Protein AF-A0AAP0JNZ8-F1 (afdb_monomer_lite)

Organism: NCBI:txid461633

Structure (mmCIF, N/CA/C/O backbone):
data_AF-A0AAP0JNZ8-F1
#
_en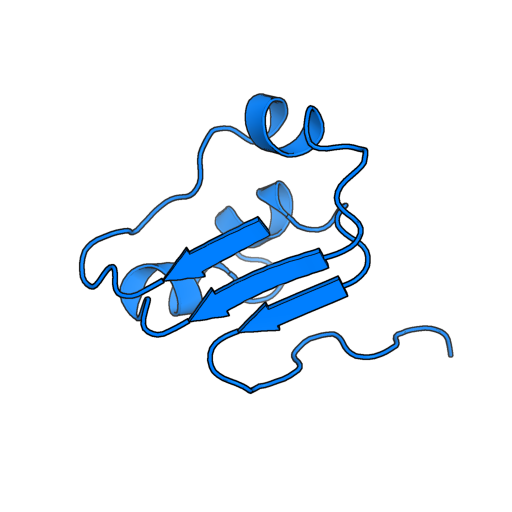try.id   AF-A0AAP0JNZ8-F1
#
loop_
_atom_site.group_PDB
_atom_site.id
_atom_site.type_symbol
_atom_site.label_atom_id
_atom_site.label_alt_id
_atom_site.label_comp_id
_atom_site.label_asym_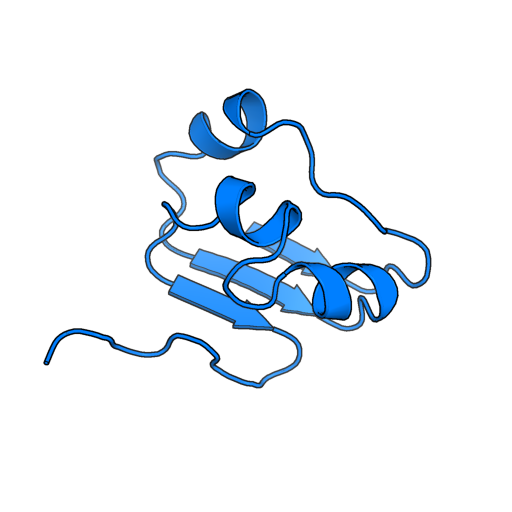id
_atom_site.label_entity_id
_atom_site.label_seq_id
_atom_site.pdbx_PDB_ins_code
_atom_site.Cartn_x
_atom_site.Cartn_y
_atom_site.Cartn_z
_atom_site.occupancy
_atom_site.B_iso_or_equiv
_atom_site.auth_seq_id
_atom_site.auth_comp_id
_atom_site.auth_asym_id
_atom_site.auth_atom_id
_atom_site.pdbx_PDB_model_num
ATOM 1 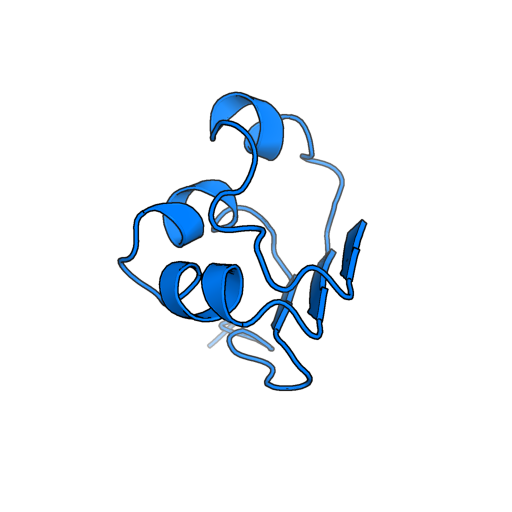N N . MET A 1 1 ? 3.921 -11.283 -1.069 1.00 68.56 1 MET A N 1
ATOM 2 C CA . MET A 1 1 ? 3.941 -11.181 0.415 1.00 68.56 1 MET A CA 1
ATOM 3 C C . MET A 1 1 ? 2.544 -10.797 0.875 1.00 68.56 1 MET A C 1
ATOM 5 O O . MET A 1 1 ? 1.858 -10.135 0.107 1.00 68.56 1 MET A O 1
ATOM 9 N N . GLY A 1 2 ? 2.099 -11.231 2.055 1.00 80.94 2 GLY A N 1
ATOM 10 C CA . GLY A 1 2 ? 0.744 -10.954 2.545 1.00 80.94 2 GLY A CA 1
ATOM 11 C C . GLY A 1 2 ? 0.756 -10.269 3.908 1.00 80.94 2 GLY A C 1
ATOM 12 O O . GLY A 1 2 ? 1.492 -10.702 4.792 1.00 80.94 2 GLY A O 1
ATOM 13 N N . ILE A 1 3 ? -0.055 -9.226 4.067 1.00 83.31 3 ILE A N 1
ATOM 14 C CA . ILE A 1 3 ? -0.432 -8.641 5.358 1.00 83.31 3 ILE A CA 1
ATOM 15 C C . ILE A 1 3 ? -1.905 -8.989 5.558 1.00 83.31 3 ILE A C 1
ATOM 17 O O . ILE A 1 3 ? -2.725 -8.671 4.699 1.00 83.31 3 ILE A O 1
ATOM 21 N N . GLN A 1 4 ? -2.227 -9.696 6.639 1.00 87.69 4 GLN A N 1
ATOM 22 C CA . GLN A 1 4 ? -3.560 -10.259 6.845 1.00 87.69 4 GLN A CA 1
ATOM 23 C C . GLN A 1 4 ? -4.046 -10.035 8.277 1.00 87.69 4 GLN A C 1
ATOM 25 O O . GLN A 1 4 ? -3.246 -10.131 9.207 1.00 87.69 4 GLN A O 1
ATOM 30 N N . VAL A 1 5 ? -5.350 -9.782 8.439 1.00 82.94 5 VAL A N 1
ATOM 31 C CA . VAL A 1 5 ? -6.076 -9.779 9.726 1.00 82.94 5 VAL A CA 1
ATOM 32 C C . VAL A 1 5 ? -5.383 -8.901 10.774 1.00 82.94 5 VAL A C 1
ATOM 34 O O . VAL A 1 5 ? -4.951 -9.347 11.837 1.00 82.94 5 VAL A O 1
ATOM 37 N N . CYS A 1 6 ? -5.224 -7.621 10.439 1.00 87.19 6 CYS A N 1
ATOM 38 C CA . CYS A 1 6 ? -4.540 -6.645 11.286 1.00 87.19 6 CYS A CA 1
ATOM 39 C C . CYS A 1 6 ? -5.387 -5.378 11.429 1.00 87.19 6 CYS A C 1
ATOM 41 O O . CYS A 1 6 ? -5.170 -4.388 10.731 1.00 87.19 6 CYS A O 1
ATOM 43 N N . GLU A 1 7 ? -6.331 -5.397 12.370 1.00 84.75 7 GLU A N 1
ATOM 44 C CA . GLU A 1 7 ? -7.310 -4.316 12.570 1.00 84.75 7 GLU A CA 1
ATOM 45 C C . GLU A 1 7 ? -6.669 -2.967 12.920 1.00 84.75 7 GLU A C 1
ATOM 47 O O . GLU A 1 7 ? -7.155 -1.919 12.507 1.00 84.75 7 GLU A O 1
ATOM 52 N N . ASN A 1 8 ? -5.543 -2.995 13.639 1.00 90.00 8 ASN A N 1
ATOM 53 C CA . ASN A 1 8 ? -4.874 -1.799 14.157 1.00 90.00 8 ASN A CA 1
ATOM 54 C C . ASN A 1 8 ? -3.590 -1.430 13.406 1.00 90.00 8 ASN A C 1
ATOM 56 O O . ASN A 1 8 ? -2.929 -0.454 13.770 1.00 90.00 8 ASN A O 1
ATOM 60 N N . LEU A 1 9 ? -3.195 -2.194 12.381 1.00 90.69 9 LEU A N 1
ATOM 61 C CA . LEU A 1 9 ? -2.009 -1.854 11.606 1.00 90.69 9 LEU A CA 1
ATOM 62 C C . LEU A 1 9 ? -2.333 -0.643 10.735 1.00 90.69 9 LEU A C 1
ATOM 64 O O . LEU A 1 9 ? -3.158 -0.716 9.832 1.00 90.69 9 LEU A O 1
ATOM 68 N N . ARG A 1 10 ? -1.697 0.488 11.035 1.00 90.62 10 ARG A N 1
ATOM 69 C CA . ARG A 1 10 ? -1.938 1.741 10.308 1.00 90.62 10 ARG A CA 1
ATOM 70 C C . ARG A 1 10 ? -0.879 1.997 9.250 1.00 90.62 10 ARG A C 1
ATOM 72 O O . ARG A 1 10 ? -1.185 2.647 8.262 1.00 90.62 10 ARG A O 1
ATOM 79 N N . HIS A 1 11 ? 0.348 1.532 9.473 1.00 92.81 11 HIS A N 1
ATOM 80 C CA . HIS A 1 11 ? 1.509 1.854 8.650 1.00 92.81 11 HIS A CA 1
ATOM 81 C C . HIS A 1 11 ? 2.249 0.590 8.222 1.00 92.81 11 HIS A C 1
ATOM 83 O O . HIS A 1 11 ? 2.464 -0.317 9.026 1.00 92.81 11 HIS A O 1
ATOM 89 N N . LEU A 1 12 ? 2.711 0.585 6.981 1.00 91.56 12 LEU A N 1
ATOM 90 C CA . LEU A 1 12 ? 3.786 -0.268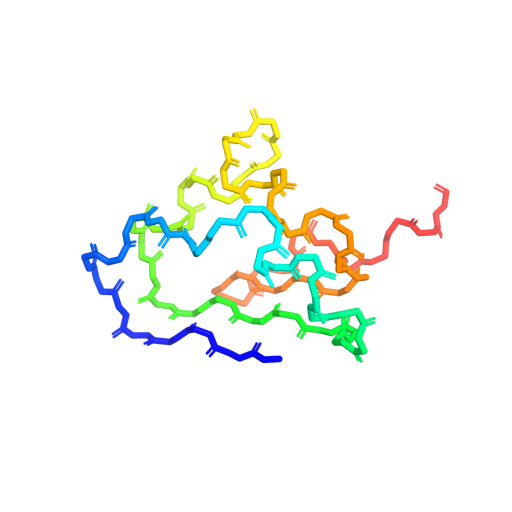 6.509 1.00 91.56 12 LEU A CA 1
ATOM 91 C C . LEU A 1 12 ? 5.122 0.182 7.108 1.00 91.56 12 LEU A C 1
ATOM 93 O O . LEU A 1 12 ? 5.272 1.305 7.607 1.00 91.56 12 LEU A O 1
ATOM 97 N N . THR A 1 13 ? 6.116 -0.693 6.984 1.00 89.62 13 THR A N 1
ATOM 98 C CA . THR A 1 13 ? 7.521 -0.387 7.282 1.00 89.62 13 THR A CA 1
ATOM 99 C C . THR A 1 13 ? 8.038 0.779 6.427 1.00 89.62 13 THR A C 1
ATOM 101 O O . THR A 1 13 ? 7.332 1.295 5.558 1.00 89.62 13 THR A O 1
ATOM 104 N N . SER A 1 14 ? 9.259 1.261 6.686 1.00 91.25 14 SER A N 1
ATOM 105 C CA . SER A 1 14 ? 9.781 2.425 5.957 1.00 91.25 14 SER A CA 1
ATOM 106 C C . SER A 1 14 ? 9.836 2.171 4.444 1.00 91.25 14 SER A C 1
ATOM 108 O O . SER A 1 14 ? 9.957 1.027 3.992 1.00 91.25 14 SER A O 1
ATOM 110 N N . LYS A 1 15 ? 9.787 3.241 3.641 1.00 89.31 15 LYS A N 1
ATOM 111 C CA . LYS A 1 15 ? 9.887 3.134 2.179 1.00 89.31 15 LYS A CA 1
ATOM 112 C C . LYS A 1 15 ? 11.159 2.395 1.764 1.00 89.31 15 LYS A C 1
ATOM 114 O O . LYS A 1 15 ? 11.102 1.525 0.905 1.00 89.31 15 LYS A O 1
ATOM 119 N N . GLU A 1 16 ? 12.283 2.674 2.418 1.00 90.69 16 GLU A N 1
ATOM 120 C CA . GLU A 1 16 ? 13.566 2.015 2.161 1.00 90.69 16 GLU A CA 1
ATOM 121 C C . GLU A 1 16 ? 13.506 0.516 2.475 1.00 90.69 16 GLU A C 1
ATOM 123 O O . GLU A 1 16 ? 14.108 -0.291 1.767 1.00 90.69 16 GLU A O 1
ATOM 128 N N . GLN A 1 17 ? 12.786 0.124 3.531 1.00 89.62 17 GLN A N 1
ATOM 129 C CA . GLN A 1 17 ? 12.596 -1.284 3.878 1.00 89.62 17 GLN A CA 1
ATOM 130 C C . GLN A 1 17 ? 11.713 -1.989 2.847 1.00 89.62 17 GLN A C 1
ATOM 132 O O . GLN A 1 17 ? 12.072 -3.072 2.389 1.00 89.62 17 GLN A O 1
ATOM 137 N N . MET A 1 18 ? 10.616 -1.357 2.425 1.00 89.44 18 MET A N 1
ATOM 138 C CA . MET A 1 18 ? 9.728 -1.903 1.396 1.00 89.44 18 MET A CA 1
ATOM 139 C C . MET A 1 18 ? 10.397 -1.967 0.019 1.00 89.44 18 MET A C 1
ATOM 141 O O . MET A 1 18 ? 10.195 -2.923 -0.725 1.00 89.44 18 MET A O 1
ATOM 145 N N . GLN A 1 19 ? 11.258 -1.007 -0.313 1.00 86.00 19 GLN A N 1
ATOM 146 C CA . GLN A 1 19 ? 12.029 -1.013 -1.557 1.00 86.00 19 GLN A CA 1
ATOM 147 C C . GLN A 1 19 ? 13.074 -2.125 -1.604 1.00 86.00 19 GLN A C 1
ATOM 149 O O . GLN A 1 19 ? 13.404 -2.581 -2.689 1.00 86.00 19 GLN A O 1
ATOM 154 N N . ARG A 1 20 ? 13.575 -2.617 -0.464 1.00 87.25 20 ARG A N 1
ATOM 155 C CA . ARG A 1 20 ? 14.483 -3.782 -0.436 1.00 87.25 20 ARG A CA 1
ATOM 156 C C . ARG A 1 20 ? 13.780 -5.088 -0.807 1.00 87.25 20 ARG A C 1
ATOM 158 O O . ARG A 1 20 ? 14.451 -6.063 -1.135 1.00 87.25 20 ARG A O 1
ATOM 165 N N . LEU A 1 21 ? 12.449 -5.105 -0.820 1.00 81.56 21 LEU A N 1
ATOM 166 C CA . LEU A 1 21 ? 11.626 -6.239 -1.240 1.00 81.56 21 LEU A CA 1
ATOM 167 C C . LEU A 1 21 ? 11.502 -6.322 -2.780 1.00 81.56 21 LEU A C 1
ATOM 169 O O . LEU A 1 21 ? 10.452 -6.687 -3.296 1.00 81.56 21 LEU A O 1
ATOM 173 N N . ILE A 1 22 ? 12.577 -6.013 -3.521 1.00 69.00 22 ILE A N 1
ATOM 174 C CA . ILE A 1 22 ? 12.60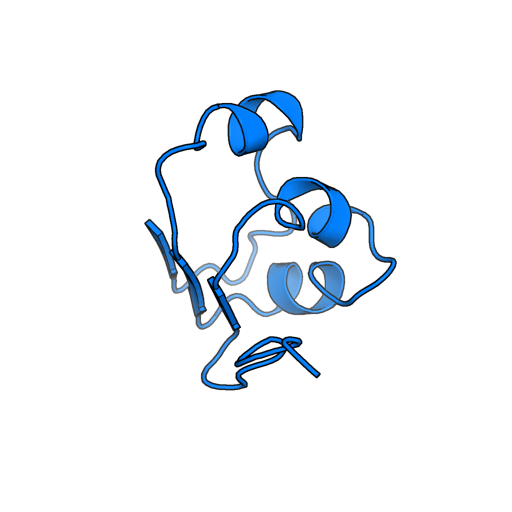2 -5.871 -4.995 1.00 69.00 22 ILE A CA 1
ATOM 175 C C . ILE A 1 22 ? 12.155 -7.112 -5.780 1.00 69.00 22 ILE A C 1
ATOM 177 O O . ILE A 1 22 ? 11.767 -6.999 -6.937 1.00 69.00 22 ILE A O 1
ATOM 181 N N . PHE A 1 23 ? 12.225 -8.302 -5.181 1.00 73.75 23 PHE A N 1
ATOM 182 C CA . PHE A 1 23 ? 11.844 -9.550 -5.850 1.00 73.75 23 PHE A CA 1
ATOM 183 C C . PHE A 1 23 ? 10.358 -9.885 -5.708 1.00 73.75 23 PHE A C 1
ATOM 185 O O . PHE A 1 23 ? 9.883 -10.845 -6.318 1.00 73.75 23 PHE A O 1
ATOM 192 N N . PHE A 1 24 ? 9.611 -9.120 -4.911 1.00 77.81 24 PHE A N 1
ATOM 193 C CA . PHE A 1 24 ? 8.187 -9.349 -4.749 1.00 77.81 24 PHE A CA 1
ATOM 194 C C . PHE A 1 24 ? 7.430 -8.733 -5.914 1.00 77.81 24 PHE A C 1
ATOM 196 O O . PHE A 1 24 ? 7.322 -7.519 -6.044 1.00 77.81 24 PHE A O 1
ATOM 203 N N . LYS A 1 25 ? 6.893 -9.613 -6.756 1.00 84.44 25 LYS A N 1
ATOM 204 C CA . LYS A 1 25 ? 5.972 -9.232 -7.826 1.00 84.44 25 LYS A CA 1
ATOM 205 C C . LYS A 1 25 ? 4.601 -8.848 -7.281 1.00 84.44 25 LYS A C 1
ATOM 207 O O . LYS A 1 25 ? 3.933 -8.027 -7.880 1.00 84.44 25 LYS A O 1
ATOM 212 N N . GLU A 1 26 ? 4.245 -9.396 -6.120 1.00 86.69 26 GLU A N 1
ATOM 213 C CA . GLU A 1 26 ? 2.895 -9.322 -5.580 1.00 86.69 26 GLU A CA 1
ATOM 214 C C . GLU A 1 26 ? 2.858 -8.963 -4.086 1.00 86.69 26 GLU A C 1
ATOM 216 O O . GLU A 1 26 ? 3.573 -9.558 -3.256 1.00 86.69 26 GLU A O 1
ATOM 221 N N . LEU A 1 27 ? 1.958 -8.040 -3.740 1.00 88.69 27 LEU A N 1
ATOM 222 C CA . LEU A 1 27 ? 1.556 -7.688 -2.381 1.00 88.69 27 LEU A CA 1
ATOM 223 C C . LEU A 1 27 ? 0.044 -7.871 -2.201 1.00 88.69 27 LEU A C 1
ATOM 225 O O . LEU A 1 27 ? -0.749 -7.284 -2.928 1.00 88.69 27 LEU A O 1
ATOM 229 N N . ASN A 1 28 ? -0.342 -8.616 -1.166 1.00 88.25 28 ASN A N 1
ATOM 230 C CA . ASN A 1 28 ? -1.733 -8.761 -0.744 1.00 88.25 28 ASN A CA 1
ATOM 231 C C . ASN A 1 28 ? -1.931 -8.108 0.626 1.00 88.25 28 ASN A C 1
ATOM 233 O O . ASN A 1 28 ? -1.204 -8.428 1.570 1.00 88.25 28 ASN A O 1
ATOM 237 N N . ILE A 1 29 ? -2.921 -7.231 0.749 1.00 88.62 29 ILE A N 1
ATOM 238 C CA . ILE A 1 29 ? -3.393 -6.668 2.018 1.00 88.62 29 ILE A CA 1
ATOM 239 C C . ILE A 1 29 ? -4.838 -7.136 2.196 1.00 88.62 29 ILE A C 1
ATOM 241 O O . ILE A 1 29 ? -5.671 -6.866 1.340 1.00 88.62 29 ILE A O 1
ATOM 245 N N . TYR A 1 30 ? -5.138 -7.870 3.262 1.00 88.56 30 TYR A N 1
ATOM 246 C CA . TYR A 1 30 ? -6.468 -8.451 3.463 1.00 88.56 30 TYR A CA 1
ATOM 247 C C . TYR A 1 30 ? -6.934 -8.296 4.912 1.00 88.56 30 TYR A C 1
ATOM 249 O O . TYR A 1 30 ? -6.175 -8.584 5.837 1.00 88.56 30 TYR A O 1
ATOM 257 N N . ASP A 1 31 ? -8.173 -7.860 5.119 1.00 88.00 31 ASP A N 1
ATOM 258 C CA . ASP A 1 31 ? -8.77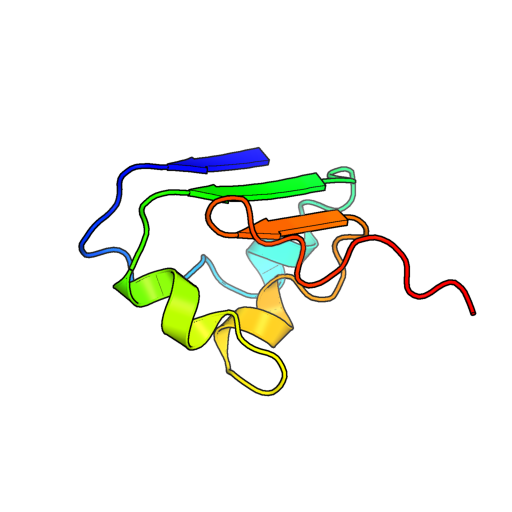3 -7.595 6.429 1.00 88.00 31 ASP A CA 1
ATOM 259 C C . ASP A 1 31 ? -7.899 -6.655 7.291 1.00 88.00 31 ASP A C 1
ATOM 261 O O . ASP A 1 31 ? -7.636 -6.884 8.477 1.00 88.00 31 ASP A O 1
ATOM 265 N N . CYS A 1 32 ? -7.402 -5.578 6.671 1.00 91.38 32 CYS A N 1
ATOM 266 C CA . CYS A 1 32 ? -6.595 -4.539 7.324 1.00 91.38 32 CYS A CA 1
ATOM 267 C C . CYS A 1 32 ? -7.230 -3.149 7.131 1.00 91.38 32 CYS A C 1
ATOM 269 O O . CYS A 1 32 ? -6.704 -2.339 6.361 1.00 91.38 32 CYS A O 1
ATOM 271 N N . PRO A 1 33 ? -8.349 -2.841 7.814 1.00 87.75 33 PRO A N 1
ATOM 272 C CA . PRO A 1 33 ? -9.168 -1.659 7.532 1.00 87.75 33 PRO A CA 1
ATOM 273 C C . PRO A 1 33 ? -8.398 -0.336 7.655 1.00 87.75 33 PRO A C 1
ATOM 275 O O . PRO A 1 33 ? -8.442 0.485 6.741 1.00 87.75 33 PRO A O 1
ATOM 278 N N . CYS A 1 34 ? -7.622 -0.142 8.730 1.00 90.06 34 CYS A N 1
ATOM 279 C CA . CYS A 1 34 ? -6.842 1.087 8.917 1.00 90.06 34 CYS A CA 1
ATOM 280 C C . CYS A 1 34 ? -5.710 1.257 7.895 1.00 90.06 34 CYS A C 1
ATOM 282 O O . CYS A 1 34 ? -5.369 2.384 7.537 1.00 90.06 34 CYS A O 1
ATOM 284 N N . LEU A 1 35 ? -5.104 0.155 7.449 1.00 90.31 35 LEU A N 1
ATOM 285 C CA . LEU A 1 35 ? -4.032 0.191 6.459 1.00 90.31 35 LEU A CA 1
ATOM 286 C C . LEU A 1 35 ? -4.592 0.467 5.062 1.00 90.31 35 LEU A C 1
ATOM 288 O O . LEU A 1 35 ? -4.057 1.293 4.328 1.00 90.31 35 LEU A O 1
ATOM 292 N N . LYS A 1 36 ? -5.706 -0.186 4.719 1.00 86.62 36 LYS A N 1
ATOM 293 C CA . LYS A 1 36 ? -6.393 -0.059 3.431 1.00 86.62 36 LYS A CA 1
ATOM 294 C C . LYS A 1 36 ? -6.736 1.381 3.091 1.00 86.62 36 LYS A C 1
ATOM 296 O O . LYS A 1 36 ? -6.497 1.812 1.966 1.00 86.62 36 LYS A O 1
ATOM 301 N N . GLU A 1 37 ? -7.268 2.136 4.050 1.00 85.31 37 GLU A N 1
ATOM 302 C CA . GLU A 1 37 ? -7.620 3.540 3.824 1.00 85.31 37 GLU A CA 1
ATOM 303 C C . GLU A 1 37 ? -6.423 4.389 3.395 1.00 85.31 37 GLU A C 1
ATOM 305 O O . GLU A 1 37 ? -6.592 5.329 2.624 1.00 85.31 37 GLU A O 1
ATOM 310 N N . ARG A 1 38 ? -5.225 4.012 3.844 1.00 89.81 38 ARG A N 1
ATOM 311 C CA . ARG A 1 38 ? -3.977 4.750 3.643 1.00 89.81 38 ARG A CA 1
ATOM 312 C C . ARG A 1 38 ? -3.129 4.214 2.495 1.00 89.81 38 ARG A C 1
ATOM 314 O O . ARG A 1 38 ? -2.172 4.864 2.093 1.00 89.81 38 ARG A O 1
ATOM 321 N N . CYS A 1 39 ? -3.481 3.051 1.953 1.00 88.69 39 CYS A N 1
ATOM 322 C CA . CYS A 1 39 ? -2.887 2.485 0.742 1.00 88.69 39 CYS A CA 1
ATOM 323 C C . CYS A 1 39 ? -3.624 2.914 -0.543 1.00 88.69 39 CYS A C 1
ATOM 325 O O . CYS A 1 39 ? -3.353 2.364 -1.608 1.00 88.69 39 CYS A O 1
ATOM 327 N N . LYS A 1 40 ? -4.549 3.881 -0.474 1.00 84.50 40 LYS A N 1
ATOM 328 C CA . LYS A 1 40 ? -5.169 4.495 -1.661 1.00 84.50 40 LYS A CA 1
ATOM 329 C C . LYS A 1 40 ? -4.137 5.320 -2.436 1.00 84.50 40 LYS A C 1
ATOM 331 O O . LYS A 1 40 ? -3.182 5.819 -1.850 1.00 84.50 40 LYS A O 1
ATOM 336 N N . ARG A 1 41 ? -4.323 5.479 -3.754 1.00 79.75 41 ARG A N 1
ATOM 337 C CA . ARG A 1 41 ? -3.445 6.345 -4.565 1.00 79.75 41 ARG A CA 1
ATOM 338 C C . ARG A 1 41 ? -3.347 7.739 -3.936 1.00 79.75 41 ARG A C 1
ATOM 340 O O . ARG A 1 41 ? -4.333 8.240 -3.408 1.00 79.75 41 ARG A O 1
ATOM 347 N N . ASP A 1 42 ? -2.151 8.313 -4.009 1.00 80.31 42 ASP A N 1
ATOM 348 C CA . ASP A 1 42 ? -1.779 9.630 -3.469 1.00 80.31 42 ASP A CA 1
ATOM 349 C C . ASP A 1 42 ? -1.710 9.745 -1.932 1.00 80.31 42 ASP A C 1
ATOM 351 O O . ASP A 1 42 ? -1.366 10.806 -1.414 1.00 80.31 42 ASP A O 1
ATOM 355 N N . GLU A 1 43 ? -1.923 8.652 -1.196 1.00 88.06 43 GLU A N 1
ATOM 356 C CA . GLU A 1 43 ? -1.689 8.590 0.252 1.00 88.06 43 GLU A CA 1
ATOM 357 C C . GLU A 1 43 ? -0.237 8.211 0.607 1.00 88.06 43 GLU A C 1
ATOM 359 O O . GLU A 1 43 ? 0.529 7.672 -0.198 1.00 88.06 43 GLU A O 1
ATOM 364 N N . GLU A 1 44 ? 0.158 8.451 1.860 1.00 90.12 44 GLU A N 1
ATOM 365 C CA . GLU A 1 44 ? 1.528 8.206 2.340 1.00 90.12 44 GLU A CA 1
ATOM 366 C C . GLU A 1 44 ? 1.966 6.736 2.195 1.00 90.12 44 GLU A C 1
ATOM 368 O O . GLU A 1 44 ? 3.099 6.450 1.792 1.00 90.12 44 GLU A O 1
ATOM 373 N N . GLU A 1 45 ? 1.081 5.783 2.506 1.00 92.62 45 GLU A N 1
ATOM 374 C CA . GLU A 1 45 ? 1.443 4.361 2.480 1.00 92.62 45 GLU A CA 1
ATOM 375 C C . GLU A 1 45 ? 1.526 3.821 1.048 1.00 92.62 45 GLU A C 1
ATOM 377 O O . GLU A 1 45 ? 2.289 2.890 0.786 1.00 92.62 45 GLU A O 1
ATOM 382 N N . TRP A 1 46 ? 0.828 4.447 0.096 1.00 91.25 46 TRP A N 1
ATOM 383 C CA . TRP A 1 46 ? 0.913 4.107 -1.324 1.00 91.25 46 TRP A CA 1
ATOM 384 C C . TRP A 1 46 ? 2.335 4.267 -1.873 1.00 91.25 46 TRP A C 1
ATOM 386 O O . TRP A 1 46 ? 2.860 3.373 -2.542 1.00 91.25 46 TRP A O 1
ATOM 396 N N . ALA A 1 47 ? 3.025 5.353 -1.515 1.00 91.19 47 ALA A N 1
ATOM 397 C CA . ALA A 1 47 ? 4.395 5.614 -1.963 1.00 91.19 47 ALA A CA 1
ATOM 398 C C . ALA A 1 47 ? 5.412 4.547 -1.509 1.00 91.19 47 ALA A C 1
ATOM 400 O O . ALA A 1 47 ? 6.487 4.429 -2.107 1.00 91.19 47 ALA A O 1
ATOM 401 N N . LYS A 1 48 ? 5.085 3.767 -0.470 1.00 91.94 48 LYS A N 1
ATOM 402 C CA . LYS A 1 48 ? 5.924 2.678 0.049 1.00 91.94 48 LYS A CA 1
ATOM 403 C C . LYS A 1 48 ? 5.771 1.377 -0.736 1.00 91.94 48 LYS A C 1
ATOM 405 O O . LYS A 1 48 ? 6.656 0.537 -0.635 1.00 91.94 48 LYS A O 1
ATOM 410 N N . ILE A 1 49 ? 4.680 1.203 -1.483 1.00 90.06 49 ILE A N 1
ATOM 411 C CA . ILE A 1 49 ? 4.363 -0.038 -2.220 1.00 90.06 49 ILE A CA 1
ATOM 412 C C . ILE A 1 49 ? 4.195 0.164 -3.719 1.00 90.06 49 ILE A C 1
ATOM 414 O O . ILE A 1 49 ? 4.188 -0.816 -4.446 1.00 90.06 49 ILE A O 1
ATOM 418 N N . SER A 1 50 ? 4.123 1.410 -4.192 1.00 89.44 50 SER A N 1
ATOM 419 C CA . SER A 1 50 ? 3.928 1.763 -5.608 1.00 89.44 50 SER A CA 1
ATOM 420 C C . SER A 1 50 ? 4.953 1.176 -6.593 1.00 89.44 50 SER A C 1
ATOM 422 O O . SER A 1 50 ? 4.715 1.199 -7.796 1.00 89.44 50 SER A O 1
ATOM 424 N N . HIS A 1 51 ? 6.091 0.662 -6.112 1.00 88.12 51 HIS A N 1
ATOM 425 C CA . HIS A 1 51 ? 7.091 -0.035 -6.930 1.00 88.12 51 HIS A CA 1
ATOM 426 C C . HIS A 1 51 ? 6.791 -1.526 -7.140 1.00 88.12 51 HIS A C 1
ATOM 428 O O . HIS A 1 51 ? 7.478 -2.168 -7.931 1.00 88.12 51 HIS A O 1
ATOM 434 N N . ILE A 1 52 ? 5.823 -2.088 -6.414 1.00 88.50 52 ILE A N 1
ATOM 435 C CA . ILE A 1 52 ? 5.412 -3.489 -6.524 1.00 88.50 52 ILE A CA 1
ATOM 436 C C . ILE A 1 52 ? 4.442 -3.611 -7.711 1.00 88.50 52 ILE A C 1
ATOM 438 O O . ILE A 1 52 ? 3.468 -2.860 -7.749 1.00 88.50 52 ILE A O 1
ATOM 442 N N . PRO A 1 53 ? 4.687 -4.528 -8.666 1.00 86.56 53 PRO A N 1
ATOM 443 C CA . PRO A 1 53 ? 3.859 -4.663 -9.866 1.00 86.56 53 PRO A CA 1
ATOM 444 C C . PRO A 1 53 ? 2.386 -4.975 -9.581 1.00 86.56 53 PRO A C 1
ATOM 446 O O . PRO A 1 53 ? 1.507 -4.296 -10.107 1.00 86.56 53 PRO A O 1
ATOM 449 N N . ASP A 1 54 ? 2.128 -5.969 -8.732 1.00 86.75 54 ASP A N 1
ATOM 450 C CA . ASP A 1 54 ? 0.790 -6.482 -8.460 1.00 86.75 54 ASP A CA 1
ATOM 451 C C . ASP A 1 54 ? 0.408 -6.201 -6.999 1.00 86.75 54 ASP A C 1
ATOM 453 O O . ASP A 1 54 ? 1.081 -6.640 -6.062 1.00 86.75 54 ASP A O 1
ATOM 457 N N . ILE A 1 55 ? -0.671 -5.440 -6.786 1.00 87.50 55 ILE A N 1
ATOM 458 C CA . ILE A 1 55 ? -1.153 -5.069 -5.448 1.00 87.50 55 ILE A CA 1
ATOM 459 C C . ILE A 1 55 ? -2.649 -5.358 -5.342 1.00 87.50 55 ILE A C 1
ATOM 461 O O . ILE A 1 55 ? -3.461 -4.783 -6.072 1.00 87.50 55 ILE A O 1
ATOM 465 N N . PHE A 1 56 ? -3.005 -6.211 -4.385 1.00 86.38 56 PHE A N 1
ATOM 466 C CA . PHE A 1 56 ? -4.372 -6.637 -4.101 1.00 86.38 56 PHE A CA 1
ATOM 467 C C . PHE A 1 56 ? -4.779 -6.192 -2.695 1.00 86.38 56 PHE A C 1
ATOM 469 O O . PHE A 1 56 ? -4.026 -6.412 -1.741 1.00 86.38 56 PHE A O 1
ATOM 476 N N . ILE A 1 57 ? -5.961 -5.579 -2.550 1.00 87.06 57 ILE A N 1
ATOM 477 C CA . ILE A 1 57 ? -6.476 -5.127 -1.249 1.00 87.06 57 ILE A CA 1
ATOM 478 C C . ILE A 1 57 ? -7.916 -5.632 -1.037 1.00 87.06 57 ILE A C 1
ATOM 480 O O . ILE A 1 57 ? -8.811 -5.230 -1.767 1.00 87.06 57 ILE A O 1
ATOM 484 N N . ASP A 1 58 ? -8.153 -6.495 -0.039 1.00 76.12 58 ASP A N 1
ATOM 485 C CA . ASP A 1 58 ? -9.472 -7.041 0.367 1.00 76.12 58 ASP A CA 1
ATOM 486 C C . ASP A 1 58 ? -10.315 -7.720 -0.740 1.00 76.12 58 ASP A C 1
ATOM 488 O O . ASP A 1 58 ? -11.530 -7.804 -0.612 1.00 76.12 58 ASP A O 1
ATOM 492 N N . GLN A 1 59 ? -9.684 -8.244 -1.799 1.00 65.00 59 GLN A N 1
ATOM 493 C CA . GLN A 1 59 ? -10.304 -8.758 -3.047 1.00 65.00 59 GLN A CA 1
ATOM 494 C C . GLN A 1 59 ? -10.677 -7.694 -4.090 1.00 65.00 59 GLN A C 1
ATOM 496 O O . GLN A 1 59 ? -10.971 -8.055 -5.231 1.00 65.00 59 GLN A O 1
ATOM 501 N N . ASP A 1 60 ? -10.546 -6.405 -3.775 1.00 61.53 60 ASP A N 1
ATOM 502 C CA . ASP A 1 60 ? -10.543 -5.362 -4.793 1.00 61.53 60 ASP A CA 1
ATOM 503 C C . ASP A 1 60 ? -9.155 -5.312 -5.440 1.00 61.53 60 ASP A C 1
ATOM 505 O O . ASP A 1 60 ? -8.132 -4.975 -4.832 1.00 61.53 60 ASP A O 1
ATOM 509 N N . SER A 1 61 ? -9.113 -5.662 -6.721 1.00 55.00 61 SER A N 1
ATOM 510 C CA . SER A 1 61 ? -7.940 -5.432 -7.552 1.00 55.00 61 SER A CA 1
ATOM 511 C C . SER A 1 61 ? -7.850 -3.942 -7.865 1.00 55.00 61 SER A C 1
ATOM 513 O O . SER A 1 61 ? -8.348 -3.490 -8.891 1.00 55.00 61 SER A O 1
ATOM 515 N N . ILE A 1 62 ? -7.229 -3.152 -6.986 1.00 56.72 62 ILE A N 1
ATOM 516 C CA . ILE A 1 62 ? -7.022 -1.720 -7.261 1.00 56.72 62 ILE A CA 1
ATOM 517 C C . ILE A 1 62 ? -6.095 -1.550 -8.479 1.00 56.72 62 ILE A C 1
ATOM 519 O O . ILE A 1 62 ? -6.186 -0.539 -9.173 1.00 56.72 62 ILE A O 1
ATOM 523 N N . LEU A 1 63 ? -5.234 -2.541 -8.767 1.00 56.34 63 LEU A N 1
ATOM 524 C CA . LEU A 1 63 ? -4.222 -2.481 -9.826 1.00 56.34 63 LEU A CA 1
ATOM 525 C C . LEU A 1 63 ? -4.012 -3.784 -10.598 1.00 56.34 63 LEU A C 1
ATOM 527 O O . LEU A 1 63 ? -2.886 -4.111 -10.964 1.00 56.34 63 LEU A O 1
ATOM 531 N N . SER A 1 64 ? -5.072 -4.522 -10.917 1.00 45.22 64 SER A N 1
ATOM 532 C CA . SER A 1 64 ? -4.927 -5.485 -12.011 1.00 45.22 64 SER A CA 1
ATOM 533 C C . SER A 1 64 ? -4.808 -4.718 -13.330 1.00 45.22 64 SER A C 1
ATOM 535 O O . SER A 1 64 ? -5.801 -4.224 -13.849 1.00 45.22 64 SER A O 1
ATOM 537 N N . ASN A 1 65 ? -3.583 -4.648 -13.859 1.00 43.97 65 ASN A N 1
ATOM 538 C CA . ASN A 1 65 ? -3.216 -4.143 -15.186 1.00 43.97 65 ASN A CA 1
ATOM 539 C C . ASN A 1 65 ? -3.490 -2.651 -15.460 1.00 43.97 65 ASN A C 1
ATOM 541 O O . ASN A 1 65 ? -4.521 -2.285 -16.016 1.00 43.97 65 ASN A O 1
ATOM 545 N N . ILE A 1 66 ? -2.475 -1.804 -15.253 1.00 48.56 66 ILE A N 1
ATOM 546 C CA . ILE A 1 66 ? -2.262 -0.640 -16.134 1.00 48.56 66 ILE A CA 1
ATOM 547 C C . ILE A 1 66 ? -1.051 -0.941 -17.022 1.00 48.56 66 ILE A C 1
ATOM 549 O O . ILE A 1 66 ? 0.037 -0.398 -16.860 1.00 48.56 66 ILE A O 1
ATOM 553 N N . PHE A 1 67 ? -1.269 -1.881 -17.939 1.00 40.00 67 PHE A N 1
ATOM 554 C CA . PHE A 1 67 ? -0.709 -1.833 -19.285 1.00 40.00 67 PHE A CA 1
ATOM 555 C C . PHE A 1 67 ? -1.883 -1.595 -20.245 1.00 40.00 67 PHE A C 1
ATOM 557 O O . PHE A 1 67 ? -2.382 -2.526 -20.873 1.00 40.00 67 PHE A O 1
ATOM 564 N N . LEU A 1 68 ? -2.348 -0.346 -20.296 1.00 38.38 68 LEU A N 1
ATOM 565 C CA . LEU A 1 68 ? -2.819 0.335 -21.503 1.00 38.38 68 LEU A CA 1
ATOM 566 C C . LEU A 1 68 ? -2.262 1.758 -21.456 1.00 38.38 68 LEU A C 1
ATOM 568 O O . LEU A 1 68 ? -2.384 2.384 -20.379 1.00 38.38 68 LEU A O 1
#

pLDDT: mean 81.42, std 13.9, range [38.38, 92.81]

Radius of gyration: 11.23 Å; chains: 1; bounding box: 25×21×36 Å

Secondary structure (DSSP, 8-state):
-EEES-TT---PSPHHHHHT-TT--EEEEES-HHHHHHSSTTSTTHHHHTTSSEEEETTB-TTS----

Foldseek 3Di:
DEDEQAAPDQADDDLVVLVVVQVALEYEYANHVNNVVQCPPPHPRVSSCVNRNFYYYNNPRPDPDPPD

Sequence (68 aa):
MGIQVCENLRHLTSKEQMQRLIFFKELNIYDCPCLKERCKRDEEEWAKISHIPDIFIDQDSILSNIFL